Protein 2QGG (pdb70)

Nearest PDB structures (foldseek):
  2qgg-assembly1_A  TM=1.004E+00  e=4.111E-33  Acinetobacter calcoaceticus
  2f1l-assembly1_A-2  TM=5.040E-01  e=6.190E-14  Pseudomonas aeruginosa
  3h9n-assembly1_A  TM=4.753E-01  e=4.979E-15  Haemophilus influenzae
  3a1p-assembly2_C  TM=4.699E-01  e=1.190E-10  Thermus thermophilus HB8
  7v9a-assembly1_D  TM=5.237E-01  e=2.954E-01  Homo sapiens

Structure (mmCIF, N/CA/C/O backbone):
data_2QGG
#
_entry.id   2QGG
#
_cell.length_a   44.899
_cell.length_b   37.588
_cell.length_c   69.200
_cell.angle_alpha   90.00
_cell.angle_beta   97.23
_cell.angle_gamma   90.00
#
_symmetry.space_group_name_H-M   'P 1 2 1'
#
loop_
_entity.id
_entity.type
_entity.pdbx_description
1 polymer '16S rRNA-processing protein rimM'
2 non-polymer 'POTASSIUM ION'
3 non-polymer 'UNKNOWN LIGAND'
4 water water
#
loop_
_atom_site.group_PDB
_atom_site.id
_atom_site.type_symbol
_atom_site.label_atom_id
_atom_site.label_alt_id
_atom_site.label_comp_id
_atom_site.label_asym_id
_atom_site.label_entity_id
_atom_site.label_seq_id
_atom_site.pdbx_PDB_ins_code
_atom_site.Cartn_x
_atom_site.Cartn_y
_atom_site.Cartn_z
_atom_site.occupancy
_atom_site.B_iso_or_equiv
_atom_site.auth_seq_id
_atom_site.auth_comp_id
_atom_site.auth_asym_id
_atom_site.auth_atom_id
_atom_site.pdbx_PDB_model_num
ATOM 1 N N . ASN A 1 6 ? 18.040 -4.217 -0.545 1.00 66.02 6 ASN A N 1
ATOM 2 C CA . ASN A 1 6 ? 17.938 -2.741 -0.751 1.00 64.09 6 ASN A CA 1
ATOM 3 C C . ASN A 1 6 ? 16.567 -2.289 -1.257 1.00 61.41 6 ASN A C 1
ATOM 4 O O . ASN A 1 6 ? 15.593 -3.046 -1.223 1.00 61.51 6 ASN A O 1
ATOM 9 N N . VAL A 1 7 ? 16.511 -1.044 -1.721 1.00 57.36 7 VAL A N 1
ATOM 10 C CA . VAL A 1 7 ? 15.288 -0.422 -2.222 1.00 52.62 7 VAL A CA 1
ATOM 11 C C . VAL A 1 7 ? 14.569 -1.259 -3.273 1.00 48.30 7 VAL A C 1
ATOM 12 O O . VAL A 1 7 ? 15.090 -1.473 -4.367 1.00 48.02 7 VAL A O 1
ATOM 16 N N . PRO A 1 8 ? 13.351 -1.731 -2.960 1.00 43.98 8 PRO A N 1
ATOM 17 C CA . PRO A 1 8 ? 12.604 -2.541 -3.922 1.00 41.76 8 PRO A CA 1
ATOM 18 C C . PRO A 1 8 ? 12.191 -1.748 -5.161 1.00 40.57 8 PRO A C 1
ATOM 19 O O . PRO A 1 8 ? 11.861 -0.563 -5.068 1.00 38.39 8 PRO A O 1
ATOM 23 N N . GLU A 1 9 ? 12.226 -2.409 -6.319 1.00 40.23 9 GLU A N 1
ATOM 24 C CA . GLU A 1 9 ? 11.856 -1.783 -7.587 1.00 39.77 9 GLU A CA 1
ATOM 25 C C . GLU A 1 9 ? 10.399 -1.334 -7.543 1.00 37.96 9 GLU A C 1
ATOM 26 O O . GLU A 1 9 ? 10.077 -0.192 -7.876 1.00 37.98 9 GLU A O 1
ATOM 32 N N . ASP A 1 10 ? 9.519 -2.250 -7.152 1.00 35.23 10 ASP A N 1
ATOM 33 C CA . ASP A 1 10 ? 8.093 -1.964 -7.045 1.00 32.83 10 ASP A CA 1
ATOM 34 C C . ASP A 1 10 ? 7.809 -1.702 -5.574 1.00 30.46 10 ASP A C 1
ATOM 35 O O . ASP A 1 10 ? 8.078 -2.546 -4.723 1.00 27.47 10 ASP A O 1
ATOM 40 N N . ARG A 1 11 ? 7.261 -0.530 -5.278 1.00 28.95 11 ARG A N 1
ATOM 41 C CA . ARG A 1 11 ? 6.974 -0.175 -3.899 1.00 26.30 11 ARG A CA 1
ATOM 42 C C . ARG A 1 11 ? 5.754 0.725 -3.760 1.00 25.94 11 ARG A C 1
ATOM 43 O O . ARG A 1 11 ? 5.290 1.316 -4.735 1.00 26.09 11 ARG A O 1
ATOM 51 N N . ILE A 1 12 ? 5.248 0.825 -2.533 1.00 23.60 12 ILE A N 1
ATOM 52 C CA . ILE A 1 12 ? 4.086 1.643 -2.226 1.00 21.60 12 ILE A CA 1
ATOM 53 C C . ILE A 1 12 ? 4.441 2.639 -1.130 1.00 21.92 12 ILE A C 1
ATOM 54 O O . ILE A 1 12 ? 5.116 2.287 -0.167 1.00 22.60 12 ILE A O 1
ATOM 59 N N . GLN A 1 13 ? 3.999 3.885 -1.260 1.00 20.39 13 GLN A N 1
ATOM 60 C CA . GLN A 1 13 ? 4.308 4.854 -0.225 1.00 18.13 13 GLN A CA 1
ATOM 61 C C . GLN A 1 13 ? 3.241 4.737 0.859 1.00 18.20 13 GLN A C 1
ATOM 62 O O . GLN A 1 13 ? 2.065 4.978 0.591 1.00 16.98 13 GLN A O 1
ATOM 68 N N . ILE A 1 14 ? 3.645 4.359 2.075 1.00 14.68 14 ILE A N 1
ATOM 69 C CA . ILE A 1 14 ? 2.687 4.205 3.161 1.00 14.15 14 ILE A CA 1
ATOM 70 C C . ILE A 1 14 ? 2.689 5.348 4.161 1.00 15.04 14 ILE A C 1
ATOM 71 O O . ILE A 1 14 ? 1.958 5.297 5.140 1.00 16.04 14 ILE A O 1
ATOM 76 N N . GLY A 1 15 ? 3.503 6.372 3.924 1.00 15.50 15 GLY A N 1
ATOM 77 C CA . GLY A 1 15 ? 3.541 7.497 4.843 1.00 15.20 15 GLY A CA 1
ATOM 78 C C . GLY A 1 15 ? 4.658 8.492 4.595 1.00 14.56 15 GLY A C 1
ATOM 79 O O . GLY A 1 15 ? 5.329 8.448 3.566 1.00 12.67 15 GLY A O 1
ATOM 80 N N . GLN A 1 16 ? 4.857 9.394 5.550 1.00 15.44 16 GLN A N 1
ATOM 81 C CA . GLN A 1 16 ? 5.897 10.417 5.439 1.00 15.96 16 GLN A CA 1
ATOM 82 C C . GLN A 1 16 ? 6.299 10.914 6.814 1.00 16.86 16 GLN A C 1
ATOM 83 O O . GLN A 1 16 ? 5.449 11.247 7.642 1.00 16.13 16 GLN A O 1
ATOM 89 N N . LEU A 1 17 ? 7.599 10.967 7.062 1.00 17.51 17 LEU A N 1
ATOM 90 C CA . LEU A 1 17 ? 8.083 11.455 8.342 1.00 18.29 17 LEU A CA 1
ATOM 91 C C . LEU A 1 17 ? 7.934 12.963 8.317 1.00 19.48 17 LEU A C 1
ATOM 92 O O . LEU A 1 17 ? 8.401 13.606 7.389 1.00 22.72 17 LEU A O 1
ATOM 97 N N . ARG A 1 18 ? 7.283 13.530 9.323 1.00 21.05 18 ARG A N 1
ATOM 98 C CA . ARG A 1 18 ? 7.103 14.979 9.365 1.00 22.66 18 ARG A CA 1
ATOM 99 C C . ARG A 1 18 ? 8.120 15.657 10.291 1.00 22.43 18 ARG A C 1
ATOM 100 O O . ARG A 1 18 ? 9.285 15.268 10.318 1.00 22.87 18 ARG A O 1
ATOM 108 N N . SER A 1 19 ? 7.677 16.661 11.049 1.00 21.94 19 SER A N 1
ATOM 109 C CA . SER A 1 19 ? 8.548 17.403 11.966 1.00 21.33 19 SER A CA 1
ATOM 110 C C . SER A 1 19 ? 9.177 16.582 13.091 1.00 20.60 19 SER A C 1
ATOM 111 O O . SER A 1 19 ? 8.643 15.560 13.520 1.00 20.04 19 SER A O 1
ATOM 114 N N . ALA A 1 20 ? 10.319 17.052 13.574 1.00 19.32 20 ALA A N 1
ATOM 115 C CA . ALA A 1 20 ? 11.011 16.392 14.668 1.00 18.73 20 ALA A CA 1
ATOM 116 C C . ALA A 1 20 ? 10.162 16.564 15.927 1.00 16.31 20 ALA A C 1
ATOM 117 O O . ALA A 1 20 ? 9.549 17.612 16.127 1.00 14.22 20 ALA A O 1
ATOM 119 N N . TYR A 1 21 ? 10.124 15.537 16.769 1.00 16.50 21 TYR A N 1
ATOM 120 C CA . TYR A 1 21 ? 9.336 15.585 17.996 1.00 16.71 21 TYR A CA 1
ATOM 121 C C . TYR A 1 21 ? 10.183 15.332 19.224 1.00 18.48 21 TYR A C 1
ATOM 122 O O . TYR A 1 21 ? 10.709 14.233 19.407 1.00 19.46 21 TYR A O 1
ATOM 131 N N . GLY A 1 22 ? 10.302 16.341 20.076 1.00 19.52 22 GLY A N 1
ATOM 132 C CA . GLY A 1 22 ? 11.087 16.176 21.283 1.00 20.96 22 GLY A CA 1
ATOM 133 C C . GLY A 1 22 ? 12.584 16.253 21.036 1.00 22.58 22 GLY A C 1
ATOM 134 O O . GLY A 1 22 ? 13.025 16.699 19.975 1.00 22.64 22 GLY A O 1
ATOM 135 N N . LEU A 1 23 ? 13.362 15.796 22.014 1.00 22.18 23 LEU A N 1
ATOM 136 C CA . LEU A 1 23 ? 14.809 15.843 21.931 1.00 24.09 23 LEU A CA 1
ATOM 137 C C . LEU A 1 23 ? 15.436 14.450 21.885 1.00 25.68 23 LEU A C 1
ATOM 138 O O . LEU A 1 23 ? 16.667 14.320 21.817 1.00 27.35 23 LEU A O 1
ATOM 143 N N . ASN A 1 24 ? 14.596 13.414 21.909 1.00 24.61 24 ASN A N 1
ATOM 144 C CA . ASN A 1 24 ? 15.095 12.039 21.883 1.00 23.37 24 ASN A CA 1
ATOM 145 C C . ASN A 1 24 ? 15.024 11.354 20.519 1.00 22.40 24 ASN A C 1
ATOM 146 O O . ASN A 1 24 ? 14.975 10.124 20.437 1.00 22.01 24 ASN A O 1
ATOM 151 N N . GLY A 1 25 ? 15.014 12.141 19.448 1.00 19.55 25 GLY A N 1
ATOM 152 C CA . GLY A 1 25 ? 14.983 11.554 18.123 1.00 16.80 25 GLY A CA 1
ATOM 153 C C . GLY A 1 25 ? 13.648 11.130 17.549 1.00 15.73 25 GLY A C 1
ATOM 154 O O . GLY A 1 25 ? 13.605 10.607 16.438 1.00 18.77 25 GLY A O 1
ATOM 155 N N . TRP A 1 26 ? 12.559 11.331 18.278 1.00 14.38 26 TRP A N 1
ATOM 156 C CA . TRP A 1 26 ? 11.240 10.966 17.765 1.00 14.89 26 TRP A CA 1
ATOM 157 C C . TRP A 1 26 ? 10.870 11.890 16.605 1.00 16.33 26 TRP A C 1
ATOM 158 O O . TRP A 1 26 ? 11.502 12.928 16.411 1.00 18.16 26 TRP A O 1
ATOM 169 N N . LEU A 1 27 ? 9.842 11.516 15.843 1.00 15.76 27 LEU A N 1
ATOM 170 C CA . LEU A 1 27 ? 9.370 12.321 14.709 1.00 14.21 27 LEU A CA 1
ATOM 171 C C . LEU A 1 27 ? 7.861 12.181 14.524 1.00 14.78 27 LEU A C 1
ATOM 172 O O . LEU A 1 27 ? 7.285 11.132 14.804 1.00 15.62 27 LEU A O 1
ATOM 177 N N . TRP A 1 28 ? 7.214 13.247 14.073 1.00 14.55 28 TRP A N 1
ATOM 178 C CA . TRP A 1 28 ? 5.796 13.164 13.784 1.00 14.25 28 TRP A CA 1
ATOM 179 C C . TRP A 1 28 ? 5.778 12.361 12.484 1.00 14.73 28 TRP A C 1
ATOM 180 O O . TRP A 1 28 ? 6.736 12.411 11.716 1.00 13.89 28 TRP A O 1
ATOM 191 N N . VAL A 1 29 ? 4.707 11.626 12.224 1.00 14.66 29 VAL A N 1
ATOM 192 C CA . VAL A 1 29 ? 4.644 10.840 11.004 1.00 14.72 29 VAL A CA 1
ATOM 193 C C . VAL A 1 29 ? 3.233 10.825 10.429 1.00 19.69 29 VAL A C 1
ATOM 194 O O . VAL A 1 29 ? 2.255 10.712 11.175 1.00 18.77 29 VAL A O 1
ATOM 198 N N . TYR A 1 30 ? 3.132 10.955 9.105 1.00 22.87 30 TYR A N 1
ATOM 199 C CA . TYR A 1 30 ? 1.838 10.927 8.428 1.00 25.91 30 TYR A CA 1
ATOM 200 C C . TYR A 1 30 ? 1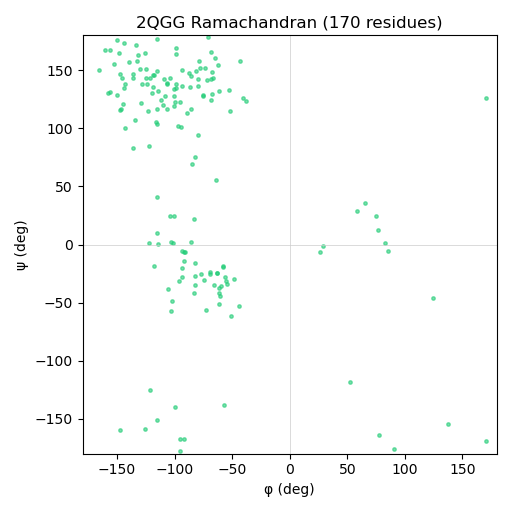.611 9.545 7.819 1.00 25.21 30 TYR A C 1
ATOM 201 O O . TYR A 1 30 ? 2.454 9.039 7.084 1.00 26.24 30 TYR A O 1
ATOM 210 N N . SER A 1 31 ? 0.469 8.938 8.128 1.00 23.79 31 SER A N 1
ATOM 211 C CA . SER A 1 31 ? 0.160 7.604 7.630 1.00 20.51 31 SER A CA 1
ATOM 212 C C . SER A 1 31 ? -0.853 7.575 6.494 1.00 20.71 31 SER A C 1
ATOM 213 O O . SER A 1 31 ? -1.805 8.354 6.474 1.00 21.56 31 SER A O 1
ATOM 2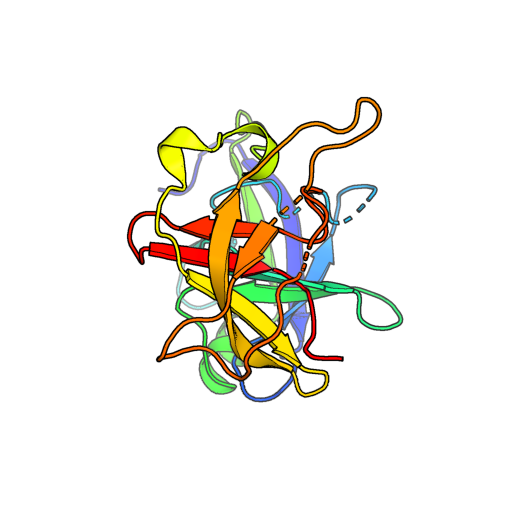16 N N . ASN A 1 32 ? -0.640 6.658 5.553 1.00 17.92 32 ASN A N 1
ATOM 217 C CA . ASN A 1 32 ? -1.539 6.493 4.426 1.00 16.77 32 ASN A CA 1
ATOM 218 C C . ASN A 1 32 ? -2.457 5.295 4.656 1.00 16.36 32 ASN A C 1
ATOM 219 O O . ASN A 1 32 ? -3.268 4.959 3.797 1.00 16.15 32 ASN A O 1
ATOM 224 N N . THR A 1 33 ? -2.313 4.651 5.812 1.00 14.41 33 THR A N 1
ATOM 225 C CA . THR A 1 33 ? -3.139 3.503 6.155 1.00 15.52 33 THR A CA 1
ATOM 226 C C . THR A 1 33 ? -4.297 3.916 7.067 1.00 17.72 33 THR A C 1
ATOM 227 O O . THR A 1 33 ? -4.291 5.001 7.662 1.00 19.62 33 THR A O 1
ATOM 231 N N . GLU A 1 34 ? -5.291 3.045 7.168 1.00 17.94 34 GLU A N 1
ATOM 232 C CA . GLU A 1 34 ? -6.457 3.297 7.994 1.00 19.88 34 GLU A CA 1
ATOM 233 C C . GLU A 1 34 ? -6.957 1.973 8.562 1.00 21.63 34 GLU A C 1
ATOM 234 O O . GLU A 1 34 ? -7.348 1.066 7.810 1.00 23.39 34 GLU A O 1
ATOM 240 N N . PRO A 1 35 ? -6.909 1.821 9.895 1.00 21.82 35 PRO A N 1
ATOM 241 C CA . PRO A 1 35 ? -6.427 2.784 10.897 1.00 23.58 35 PRO A CA 1
ATOM 242 C C . PRO A 1 35 ? -4.979 3.207 10.618 1.00 25.71 35 PRO A C 1
ATOM 243 O O . PRO A 1 35 ? -4.173 2.414 10.120 1.00 27.25 35 PRO A O 1
ATOM 255 N N . SER A 1 37 ? -2.320 3.710 12.492 1.00 23.79 37 SER A N 1
ATOM 256 C CA . SER A 1 37 ? -1.242 2.953 13.114 1.00 20.92 37 SER A CA 1
ATOM 257 C C . SER A 1 37 ? -0.890 1.638 12.408 1.00 20.52 37 SER A C 1
ATOM 258 O O . SER A 1 37 ? 0.087 0.978 12.770 1.00 20.26 37 SER A O 1
ATOM 261 N N . ASN A 1 38 ? -1.661 1.252 11.398 1.00 18.87 38 ASN A N 1
ATOM 262 C CA . ASN A 1 38 ? -1.336 0.021 10.686 1.00 19.68 38 ASN A CA 1
ATOM 263 C C . ASN A 1 38 ? 0.014 0.166 9.983 1.00 18.82 38 ASN A C 1
ATOM 264 O O . ASN A 1 38 ? 0.640 -0.823 9.615 1.00 18.90 38 ASN A O 1
ATOM 277 N N . PHE A 1 40 ? 2.664 0.908 11.271 1.00 19.47 40 PHE A N 1
ATOM 278 C CA . PHE A 1 40 ? 3.679 0.372 12.177 1.00 21.37 40 PHE A CA 1
ATOM 279 C C . PHE A 1 40 ? 3.821 -1.150 12.176 1.00 22.77 40 PHE A C 1
ATOM 280 O O . PHE A 1 40 ? 4.668 -1.683 12.876 1.00 23.01 40 PHE A O 1
ATOM 288 N N . ASP A 1 41 ? 3.002 -1.839 11.387 1.00 25.38 41 ASP A N 1
ATOM 289 C CA . ASP A 1 41 ? 3.070 -3.292 11.311 1.00 26.73 41 ASP A CA 1
ATOM 290 C C . ASP A 1 41 ? 4.014 -3.759 10.223 1.00 28.20 41 ASP A C 1
ATOM 291 O O . ASP A 1 41 ? 4.271 -4.953 10.095 1.00 30.57 41 ASP A O 1
ATOM 296 N N . TYR A 1 42 ? 4.518 -2.819 9.434 1.00 27.98 42 TYR A N 1
ATOM 297 C CA . TYR A 1 42 ? 5.434 -3.155 8.358 1.00 28.89 42 TYR A CA 1
ATOM 298 C C . TYR A 1 42 ? 6.852 -3.031 8.877 1.00 29.65 42 TYR A C 1
ATOM 299 O O . TYR A 1 42 ? 7.181 -2.082 9.576 1.00 31.33 42 TYR A O 1
ATOM 308 N N . LEU A 1 43 ? 7.682 -4.006 8.533 1.00 30.17 43 LEU A N 1
ATOM 309 C CA . LEU A 1 43 ? 9.076 -4.052 8.962 1.00 30.49 43 LEU A CA 1
ATOM 310 C C . LEU A 1 43 ? 9.886 -4.661 7.830 1.00 29.27 43 LEU A C 1
ATOM 311 O O . LEU A 1 43 ? 9.649 -5.808 7.441 1.00 31.78 43 LEU A O 1
ATOM 316 N N . PRO A 1 44 ? 10.877 -3.930 7.307 1.00 27.29 44 PRO A N 1
ATOM 317 C CA . PRO A 1 44 ? 11.337 -2.580 7.653 1.00 27.05 44 PRO A CA 1
ATOM 318 C C . PRO A 1 44 ? 10.669 -1.478 6.844 1.00 26.59 44 PRO A C 1
ATOM 319 O O . PRO A 1 44 ? 9.681 -1.704 6.152 1.00 28.69 44 PRO A O 1
ATOM 323 N N . TRP A 1 45 ? 11.234 -0.281 6.932 1.00 25.80 45 TRP A N 1
ATOM 324 C CA . TRP A 1 45 ? 10.742 0.879 6.194 1.00 24.88 45 TRP A CA 1
ATOM 325 C C . TRP A 1 45 ? 11.867 1.336 5.287 1.00 27.30 45 TRP A C 1
ATOM 326 O O . TRP A 1 45 ? 13.038 1.236 5.655 1.00 29.31 45 TRP A O 1
ATOM 337 N N . TYR A 1 46 ? 11.516 1.841 4.112 1.00 26.83 46 TYR A N 1
ATOM 338 C CA . TYR A 1 46 ? 12.502 2.347 3.178 1.00 27.00 46 TYR A CA 1
ATOM 339 C C . TYR A 1 46 ? 12.203 3.834 3.060 1.00 28.43 46 TYR A C 1
ATOM 340 O O . TYR A 1 46 ? 11.220 4.231 2.443 1.00 30.91 46 TYR A O 1
ATOM 349 N N . ILE A 1 47 ? 13.030 4.666 3.671 1.00 29.74 47 ILE A N 1
ATOM 350 C CA . ILE A 1 47 ? 12.792 6.098 3.607 1.00 32.87 47 ILE A CA 1
ATOM 351 C C . ILE A 1 47 ? 13.804 6.762 2.687 1.00 35.46 47 ILE A C 1
ATOM 352 O O . ILE A 1 47 ? 14.981 6.404 2.686 1.00 37.02 47 ILE A O 1
ATOM 357 N N . GLU A 1 48 ? 13.341 7.715 1.889 1.00 37.84 48 GLU A N 1
ATOM 358 C CA . GLU A 1 48 ? 14.226 8.423 0.970 1.00 41.84 48 GLU A CA 1
ATOM 359 C C . GLU A 1 48 ? 14.654 9.741 1.612 1.00 42.38 48 GLU A C 1
ATOM 360 O O . GLU A 1 48 ? 13.896 10.714 1.627 1.00 40.91 48 GLU A O 1
ATOM 366 N N . THR A 1 49 ? 15.874 9.766 2.136 1.00 44.69 49 THR A N 1
ATOM 367 C CA . THR A 1 49 ? 16.399 10.947 2.812 1.00 46.77 49 THR A CA 1
ATOM 368 C C . THR A 1 49 ? 17.292 11.789 1.922 1.00 48.53 49 THR A C 1
ATOM 369 O O . THR A 1 49 ? 17.689 11.365 0.837 1.00 48.82 49 THR A O 1
ATOM 373 N N . LYS A 1 50 ? 17.615 12.983 2.409 1.00 50.34 50 LYS A N 1
ATOM 374 C CA . LYS A 1 50 ? 18.466 13.918 1.687 1.00 51.61 50 LYS A CA 1
ATOM 375 C C . LYS A 1 50 ? 19.829 13.312 1.368 1.00 50.86 50 LYS A C 1
ATOM 376 O O . LYS A 1 50 ? 20.545 13.799 0.495 1.00 51.26 50 LYS A O 1
ATOM 382 N N . ALA A 1 51 ? 20.188 12.252 2.079 1.00 49.40 51 ALA A N 1
ATOM 383 C CA . ALA A 1 51 ? 21.470 11.606 1.856 1.00 49.16 51 ALA A CA 1
ATOM 384 C C . ALA A 1 51 ? 21.288 10.193 1.330 1.00 48.61 51 ALA A C 1
ATOM 385 O O . ALA A 1 51 ? 21.992 9.274 1.748 1.00 48.03 51 ALA A O 1
ATOM 387 N N . GLY A 1 52 ? 20.336 10.026 0.417 1.00 48.32 52 GLY A N 1
ATOM 388 C CA . GLY A 1 52 ? 20.085 8.719 -0.161 1.00 47.42 52 GLY A CA 1
ATOM 389 C C . GLY A 1 52 ? 19.052 7.892 0.579 1.00 46.78 52 GLY A C 1
ATOM 390 O O . GLY A 1 52 ? 18.430 8.350 1.542 1.00 46.92 52 GLY A O 1
ATOM 391 N N . TRP A 1 53 ? 18.863 6.662 0.122 1.00 44.94 53 TRP A N 1
ATOM 392 C CA . TRP A 1 53 ? 17.904 5.772 0.742 1.00 43.93 53 TRP A CA 1
ATOM 393 C C . TRP A 1 53 ? 18.470 5.181 2.023 1.00 43.69 53 TRP A C 1
ATOM 394 O O . TRP A 1 53 ? 19.679 5.036 2.160 1.00 45.17 53 TRP A O 1
ATOM 405 N N . GLN A 1 54 ? 17.587 4.851 2.961 1.00 42.83 54 GLN A N 1
ATOM 406 C CA . GLN A 1 54 ? 17.980 4.248 4.230 1.00 41.70 54 GLN A CA 1
ATOM 407 C C . GLN A 1 54 ? 16.896 3.269 4.642 1.00 39.51 54 GLN A C 1
ATOM 408 O O . GLN A 1 54 ? 15.714 3.521 4.423 1.00 39.15 54 GLN A O 1
ATOM 414 N N . THR A 1 55 ? 17.294 2.152 5.232 1.00 37.10 55 THR A N 1
ATOM 415 C CA . THR A 1 55 ? 16.324 1.178 5.690 1.00 35.43 55 THR A CA 1
ATOM 416 C C . THR A 1 55 ? 16.202 1.409 7.188 1.00 35.29 55 THR A C 1
ATOM 417 O O . THR A 1 55 ? 17.213 1.559 7.879 1.00 36.36 55 THR A O 1
ATOM 421 N N . VAL A 1 56 ? 14.969 1.459 7.687 1.00 33.04 56 VAL A N 1
ATOM 422 C CA . VAL A 1 56 ? 14.745 1.729 9.100 1.00 30.67 56 VAL A CA 1
ATOM 423 C C . VAL A 1 56 ? 13.696 0.852 9.766 1.00 30.11 56 VAL A C 1
ATOM 424 O O . VAL A 1 56 ? 12.682 0.507 9.173 1.00 29.29 56 VAL A O 1
ATOM 428 N N . ASP A 1 57 ? 13.953 0.510 11.021 1.00 30.03 57 ASP A N 1
ATOM 429 C CA . ASP A 1 57 ? 13.043 -0.313 11.813 1.00 29.46 57 ASP A CA 1
ATOM 430 C C . ASP A 1 57 ? 12.362 0.577 12.841 1.00 27.63 57 ASP A C 1
ATOM 431 O O . ASP A 1 57 ? 13.005 1.428 13.455 1.00 29.06 57 ASP A O 1
ATOM 436 N N . VAL A 1 58 ? 11.064 0.382 13.029 1.00 23.99 58 VAL A N 1
ATOM 437 C CA . VAL A 1 58 ? 10.334 1.138 14.034 1.00 20.19 58 VAL A CA 1
ATOM 438 C C . VAL A 1 58 ? 10.610 0.481 15.391 1.00 18.68 58 VAL A C 1
ATOM 439 O O . VAL A 1 58 ? 10.606 -0.747 15.499 1.00 17.86 58 VAL A O 1
ATOM 443 N N . LYS A 1 59 ? 10.867 1.280 16.421 1.00 17.48 59 LYS A N 1
ATOM 444 C CA . LYS A 1 59 ? 11.090 0.715 17.747 1.00 16.84 59 LYS A CA 1
ATOM 445 C C . LYS A 1 59 ? 9.812 0.911 18.561 1.00 17.07 59 LYS A C 1
ATOM 446 O O . LYS A 1 59 ? 9.312 -0.014 19.193 1.00 15.07 59 LYS A O 1
ATOM 452 N N . ARG A 1 60 ? 9.277 2.124 18.543 1.00 17.68 60 ARG A N 1
ATOM 453 C CA . ARG A 1 60 ? 8.048 2.393 19.255 1.00 18.85 60 ARG A CA 1
ATOM 454 C C . ARG A 1 60 ? 7.333 3.594 18.659 1.00 19.89 60 ARG A C 1
ATOM 455 O O . ARG A 1 60 ? 7.897 4.323 17.839 1.00 20.89 60 ARG A O 1
ATOM 463 N N . TRP A 1 61 ? 6.076 3.775 19.050 1.00 19.41 61 TRP A N 1
ATOM 464 C CA . TRP A 1 61 ? 5.258 4.859 18.538 1.00 17.49 61 TRP A CA 1
ATOM 465 C C . TRP A 1 61 ? 4.094 5.121 19.465 1.00 17.74 61 TRP A C 1
ATOM 466 O O . TRP A 1 61 ? 3.800 4.331 20.357 1.00 16.24 61 TRP A O 1
ATOM 477 N N . LYS A 1 62 ? 3.424 6.242 19.257 1.00 17.73 62 LYS A N 1
ATOM 478 C CA . LYS A 1 62 ? 2.273 6.553 20.072 1.00 18.91 62 LYS A CA 1
ATOM 479 C C . LYS A 1 62 ? 1.487 7.668 19.444 1.00 19.37 62 LYS A C 1
ATOM 480 O O . LYS A 1 62 ? 2.022 8.482 18.702 1.00 19.46 62 LYS A O 1
ATOM 486 N N . PRO A 1 63 ? 0.176 7.677 19.677 1.00 20.70 63 PRO A N 1
ATOM 487 C CA . PRO A 1 63 ? -0.622 8.748 19.097 1.00 21.15 63 PRO A CA 1
ATOM 488 C C . PRO A 1 63 ? -0.419 9.960 19.993 1.00 22.82 63 PRO A C 1
ATOM 489 O O . PRO A 1 63 ? -0.293 9.826 21.213 1.00 23.41 63 PRO A O 1
ATOM 493 N N . HIS A 1 64 ? -0.338 11.142 19.400 1.00 25.67 64 HIS A N 1
ATOM 494 C CA . HIS A 1 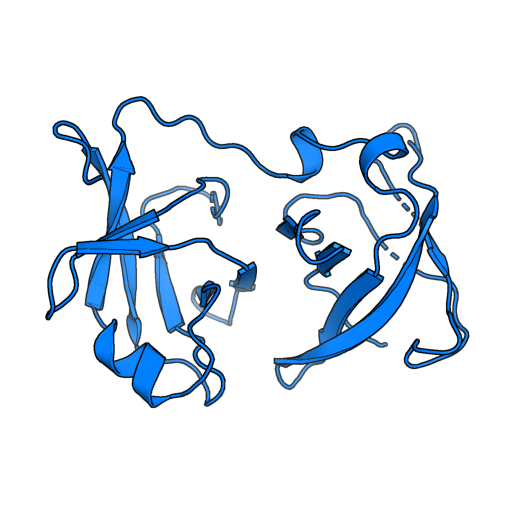64 ? -0.158 12.342 20.195 1.00 28.07 64 HIS A CA 1
ATOM 495 C C . HIS A 1 64 ? -1.113 13.386 19.682 1.00 29.99 64 HIS A C 1
ATOM 496 O O . HIS A 1 64 ? -0.919 13.933 18.602 1.00 30.89 64 HIS A O 1
ATOM 503 N N . GLY A 1 65 ? -2.153 13.635 20.473 1.00 32.33 65 GLY A N 1
ATOM 504 C CA . GLY A 1 65 ? -3.166 14.597 20.110 1.00 33.12 65 GLY A CA 1
ATOM 505 C C . GLY A 1 65 ? -3.680 14.276 18.731 1.00 34.98 65 GLY A C 1
ATOM 506 O O . GLY A 1 65 ? -4.227 13.203 18.479 1.00 35.31 65 GLY A O 1
ATOM 507 N N . LYS A 1 66 ? -3.473 15.227 17.833 1.00 36.37 66 LYS A N 1
ATOM 508 C CA . LYS A 1 66 ? -3.889 15.117 16.448 1.00 37.00 66 LYS A CA 1
ATOM 509 C C . LYS A 1 66 ? -3.457 13.829 15.734 1.00 35.75 66 LYS A C 1
ATOM 510 O O . LYS A 1 66 ? -4.301 13.039 15.295 1.00 35.75 66 LYS A O 1
ATOM 516 N N . GLY A 1 67 ? -2.147 13.610 15.630 1.00 33.56 67 GLY A N 1
ATOM 517 C CA . GLY A 1 67 ? -1.663 12.444 14.911 1.00 28.43 67 GLY A CA 1
ATOM 518 C C . GLY A 1 67 ? -0.792 11.405 15.581 1.00 26.09 67 GLY A C 1
ATOM 519 O O . GLY A 1 67 ? -1.151 10.839 16.603 1.00 26.34 67 GLY A O 1
ATOM 520 N N . LEU A 1 68 ? 0.366 11.147 14.986 1.00 23.94 68 LEU A N 1
ATOM 521 C CA . LEU A 1 68 ? 1.272 10.128 15.497 1.00 21.76 68 LEU A CA 1
ATOM 522 C C . LEU A 1 68 ? 2.732 10.540 15.535 1.00 20.58 68 LEU A C 1
ATOM 523 O O . LEU A 1 68 ? 3.194 11.305 14.681 1.00 20.20 68 LEU A O 1
ATOM 528 N N . VAL A 1 69 ? 3.453 10.026 16.530 1.00 16.95 69 VAL A N 1
ATOM 529 C CA . VAL A 1 69 ? 4.884 10.285 16.645 1.00 14.91 69 VAL A CA 1
ATOM 530 C C . VAL A 1 69 ? 5.544 8.923 16.705 1.00 15.19 69 VAL A C 1
ATOM 531 O O . VAL A 1 69 ? 5.002 7.979 17.295 1.00 16.04 69 VAL A O 1
ATOM 535 N N . VAL A 1 70 ? 6.715 8.814 16.090 1.00 13.96 70 VAL A N 1
ATOM 536 C CA . VAL A 1 70 ? 7.394 7.530 16.018 1.00 12.24 70 VAL A CA 1
ATOM 537 C C . VAL A 1 70 ? 8.853 7.530 16.444 1.00 14.18 70 VAL A C 1
ATOM 538 O O . VAL A 1 70 ? 9.555 8.538 16.307 1.00 16.11 70 VAL A O 1
ATOM 542 N N . SER A 1 71 ? 9.306 6.387 16.956 1.00 15.19 71 SER A N 1
ATOM 543 C CA . SER A 1 71 ? 10.698 6.231 17.378 1.00 17.77 71 SER A CA 1
ATOM 544 C C . SER A 1 71 ? 11.401 5.189 16.502 1.00 18.73 71 SER A C 1
ATOM 545 O O . SER A 1 71 ? 11.038 4.012 16.487 1.00 19.96 71 SER A O 1
ATOM 548 N N . LEU A 1 72 ? 12.409 5.626 15.764 1.00 20.47 72 LEU A N 1
ATOM 549 C CA . LEU A 1 72 ? 13.127 4.725 14.877 1.00 20.77 72 LEU A CA 1
ATOM 550 C C . LEU A 1 72 ? 14.423 4.226 15.495 1.00 22.76 72 LEU A C 1
ATOM 551 O O . LEU A 1 72 ? 15.195 4.992 16.075 1.00 19.96 72 LEU A O 1
ATOM 556 N N . LYS A 1 73 ? 14.649 2.925 15.373 1.00 24.75 73 LYS A N 1
ATOM 557 C CA . LYS A 1 73 ? 15.853 2.319 15.907 1.00 27.56 73 LYS A CA 1
ATOM 558 C C . LYS A 1 73 ? 17.048 3.097 15.356 1.00 28.23 73 LYS A C 1
ATOM 559 O O . LYS A 1 73 ? 17.096 3.390 14.162 1.00 27.58 73 LYS A O 1
ATOM 565 N N . GLY A 1 74 ? 17.988 3.460 16.227 1.00 28.52 74 GLY A N 1
ATOM 566 C CA . GLY A 1 74 ? 19.166 4.192 15.778 1.00 30.26 74 GLY A CA 1
ATOM 567 C C . GLY A 1 74 ? 19.048 5.708 15.662 1.00 30.09 74 GLY A C 1
ATOM 568 O O . GLY A 1 74 ? 20.028 6.387 15.359 1.00 31.18 74 GLY A O 1
ATOM 569 N N . VAL A 1 75 ? 17.851 6.241 15.875 1.00 30.16 75 VAL A N 1
ATOM 570 C CA . VAL A 1 75 ? 17.640 7.685 15.815 1.00 30.60 75 VAL A CA 1
ATOM 571 C C . VAL A 1 75 ? 17.256 8.071 17.233 1.00 31.62 75 VAL A C 1
ATOM 572 O O . VAL A 1 75 ? 16.122 7.849 17.665 1.00 31.73 75 VAL A O 1
ATOM 576 N N . SER A 1 76 ? 18.204 8.659 17.953 1.00 33.33 76 SER A N 1
ATOM 577 C CA . SER A 1 76 ? 17.981 8.999 19.350 1.00 34.96 76 SER A CA 1
ATOM 578 C C . SER A 1 76 ? 18.135 10.452 19.765 1.00 35.57 76 SER A C 1
ATOM 579 O O . SER A 1 76 ? 17.985 10.769 20.943 1.00 35.48 76 SER A O 1
ATOM 582 N N . ASP A 1 77 ? 18.440 11.339 18.828 1.00 36.15 77 ASP A N 1
ATOM 583 C CA . ASP A 1 77 ? 18.608 12.735 19.194 1.00 37.84 77 ASP A CA 1
ATOM 584 C C . ASP A 1 77 ? 17.886 13.680 18.249 1.00 37.58 77 ASP A C 1
ATOM 585 O O . ASP A 1 77 ? 17.358 13.263 17.221 1.00 36.96 77 ASP A O 1
ATOM 590 N N . ARG A 1 78 ? 17.857 14.958 18.609 1.00 37.07 78 ARG A N 1
ATOM 591 C CA . ARG A 1 78 ? 17.180 15.964 17.806 1.00 37.28 78 ARG A CA 1
ATOM 592 C C . ARG A 1 78 ? 17.771 16.094 16.408 1.00 38.70 78 ARG A C 1
ATOM 593 O O . ARG A 1 78 ? 17.037 16.217 15.426 1.00 40.39 78 ARG A O 1
ATOM 601 N N . THR A 1 79 ? 19.095 16.065 16.311 1.00 39.13 79 THR A N 1
ATOM 602 C CA . THR A 1 79 ? 19.756 16.204 15.015 1.00 38.94 79 THR A CA 1
ATOM 603 C C . THR A 1 79 ? 19.464 15.029 14.083 1.00 38.63 79 THR A C 1
ATOM 604 O O . THR A 1 79 ? 19.353 15.195 12.866 1.00 39.94 79 THR A O 1
ATOM 608 N N . GLY A 1 80 ? 19.345 13.842 14.664 1.00 38.16 80 GLY A N 1
ATOM 609 C CA . GLY A 1 80 ? 19.066 12.656 13.882 1.00 38.75 80 GLY A CA 1
ATOM 610 C C . GLY A 1 80 ? 17.657 12.677 13.327 1.00 40.01 80 GLY A C 1
ATOM 611 O O . GLY A 1 80 ? 17.376 12.047 12.312 1.00 39.97 80 GLY A O 1
ATOM 612 N N . ALA A 1 81 ? 16.763 13.400 13.991 1.00 39.99 81 ALA A N 1
ATOM 613 C CA . ALA A 1 81 ? 15.384 13.497 13.528 1.00 41.36 81 ALA A CA 1
ATOM 614 C C . ALA A 1 81 ? 15.239 14.576 12.451 1.00 42.16 81 ALA A C 1
ATOM 615 O O . ALA A 1 81 ? 14.545 14.383 11.454 1.00 42.59 81 ALA A O 1
ATOM 617 N N . GLU A 1 82 ? 15.906 15.708 12.648 1.00 42.77 82 GLU A N 1
ATOM 618 C CA . GLU A 1 82 ? 15.828 16.806 11.691 1.00 42.26 82 GLU A CA 1
ATOM 619 C C . GLU A 1 82 ? 16.387 16.452 10.316 1.00 40.87 82 GLU A C 1
ATOM 620 O O . GLU A 1 82 ? 16.010 17.056 9.314 1.00 39.76 82 GLU A O 1
ATOM 626 N N . SER A 1 83 ? 17.289 15.482 10.262 1.00 39.44 83 SER A N 1
ATOM 627 C CA . SER A 1 83 ? 17.871 15.093 8.981 1.00 38.76 83 SER A CA 1
ATOM 628 C C . SER A 1 83 ? 17.003 14.066 8.259 1.00 36.88 83 SER A C 1
ATOM 629 O O . SER A 1 83 ? 17.361 13.580 7.186 1.00 37.54 83 SER A O 1
ATOM 632 N N . LEU A 1 84 ? 15.864 13.730 8.850 1.00 33.72 84 LEU A N 1
ATOM 633 C CA . LEU A 1 84 ? 14.961 12.777 8.230 1.00 31.68 84 LEU A CA 1
ATOM 634 C C . LEU A 1 84 ? 13.651 13.474 7.936 1.00 31.36 84 LEU A C 1
ATOM 635 O O . LEU A 1 84 ? 12.854 13.009 7.125 1.00 32.57 84 LEU A O 1
ATOM 640 N N . VAL A 1 85 ? 13.439 14.604 8.598 1.00 29.75 85 VAL A N 1
ATOM 641 C CA . VAL A 1 85 ? 12.221 15.380 8.418 1.00 30.31 85 VAL A CA 1
ATOM 642 C C . VAL A 1 85 ? 11.745 15.475 6.976 1.00 31.22 85 VAL A C 1
ATOM 643 O O . VAL A 1 85 ? 12.495 15.883 6.096 1.00 32.31 85 VAL A O 1
ATOM 647 N N . ALA A 1 86 ? 10.489 15.102 6.758 1.00 30.91 86 ALA A N 1
ATOM 648 C CA . ALA A 1 86 ? 9.851 15.170 5.446 1.00 31.31 86 ALA A CA 1
ATOM 649 C C . ALA A 1 86 ? 10.226 14.097 4.436 1.00 31.71 86 ALA A C 1
ATOM 650 O O . ALA A 1 86 ? 9.904 14.220 3.257 1.00 33.05 86 ALA A O 1
ATOM 652 N N . SER A 1 87 ? 10.898 13.041 4.873 1.00 31.08 87 SER A N 1
ATOM 653 C CA . SER A 1 87 ? 11.260 11.995 3.932 1.00 30.14 87 SER A CA 1
ATOM 654 C C . SER A 1 87 ? 10.098 11.013 3.804 1.00 28.40 87 SER A C 1
ATOM 655 O O . SER A 1 87 ? 9.382 10.749 4.770 1.00 28.95 87 SER A O 1
ATOM 658 N N . ASN A 1 88 ? 9.909 10.481 2.602 1.00 28.54 88 ASN A N 1
ATOM 659 C CA . ASN A 1 88 ? 8.823 9.547 2.354 1.00 25.63 88 ASN A CA 1
ATOM 660 C C . ASN A 1 88 ? 9.153 8.124 2.793 1.00 22.83 88 ASN A C 1
ATOM 661 O O . ASN A 1 88 ? 10.305 7.701 2.767 1.00 22.11 88 ASN A O 1
ATOM 666 N N . ILE A 1 89 ? 8.116 7.403 3.200 1.00 20.01 89 ILE A N 1
ATOM 667 C CA . ILE A 1 89 ? 8.237 6.045 3.706 1.00 16.06 89 ILE A CA 1
ATOM 668 C C . ILE A 1 89 ? 7.610 5.040 2.755 1.00 15.94 89 ILE A C 1
ATOM 669 O O . ILE A 1 89 ? 6.435 5.152 2.415 1.00 13.20 89 ILE A O 1
ATOM 674 N N . TRP A 1 90 ? 8.388 4.048 2.338 1.00 17.06 90 TRP A N 1
ATOM 675 C CA . TRP A 1 90 ? 7.880 3.053 1.407 1.00 19.22 90 TRP A CA 1
ATOM 676 C C . TRP A 1 90 ? 8.053 1.648 1.913 1.00 21.76 90 TRP A C 1
ATOM 677 O O . TRP A 1 90 ? 8.821 1.396 2.841 1.00 23.67 90 TRP A O 1
ATOM 688 N N . ILE A 1 91 ? 7.335 0.736 1.269 1.00 22.59 91 ILE A N 1
ATOM 689 C CA . ILE A 1 91 ? 7.400 -0.687 1.572 1.00 23.89 91 ILE A CA 1
ATOM 690 C C . ILE A 1 91 ? 7.371 -1.405 0.228 1.00 24.57 91 ILE A C 1
ATOM 691 O O . ILE A 1 91 ? 6.905 -0.851 -0.767 1.00 23.90 91 ILE A O 1
ATOM 696 N N . ALA A 1 92 ? 7.870 -2.634 0.197 1.00 25.01 92 ALA A N 1
ATOM 697 C CA . ALA A 1 92 ? 7.879 -3.398 -1.039 1.00 26.20 92 ALA A CA 1
ATOM 698 C C . ALA A 1 92 ? 6.447 -3.730 -1.419 1.00 26.55 92 ALA A C 1
ATOM 699 O O . ALA A 1 92 ? 5.586 -3.900 -0.555 1.00 24.90 92 ALA A O 1
ATOM 701 N N . LYS A 1 93 ? 6.206 -3.817 -2.720 1.00 27.47 93 LYS A N 1
ATOM 702 C CA . LYS A 1 93 ? 4.890 -4.125 -3.253 1.00 30.29 93 LYS A CA 1
ATOM 703 C C . LYS A 1 93 ? 4.328 -5.419 -2.661 1.00 31.58 93 LYS A C 1
ATOM 704 O O . LYS A 1 93 ? 3.119 -5.542 -2.431 1.00 31.85 93 LYS A O 1
ATOM 710 N N . SER A 1 94 ? 5.214 -6.370 -2.390 1.00 31.71 94 SER A N 1
ATOM 711 C CA . SER A 1 94 ? 4.805 -7.661 -1.854 1.00 33.01 94 SER A CA 1
ATOM 712 C C . SER A 1 94 ? 5.093 -7.835 -0.368 1.00 32.19 94 SER A C 1
ATOM 713 O O . SER A 1 94 ? 5.220 -8.965 0.109 1.00 31.84 94 SER A O 1
ATOM 716 N N . GLN A 1 95 ? 5.193 -6.727 0.359 1.00 31.17 95 GLN A N 1
ATOM 717 C CA . GLN A 1 95 ? 5.481 -6.774 1.793 1.00 29.62 95 GLN A CA 1
ATOM 718 C C . GLN A 1 95 ? 4.217 -6.865 2.641 1.00 29.86 95 GLN A C 1
ATOM 719 O O . GLN A 1 95 ? 3.411 -5.936 2.697 1.00 28.97 95 GLN A O 1
ATOM 725 N N . LEU A 1 96 ? 4.045 -7.995 3.305 1.00 31.24 96 LEU A N 1
ATOM 726 C CA . LEU A 1 96 ? 2.884 -8.177 4.145 1.00 33.70 96 LEU A CA 1
ATOM 727 C C . LEU A 1 96 ? 3.192 -7.626 5.529 1.00 34.41 96 LEU A C 1
ATOM 728 O O . LEU A 1 96 ? 4.340 -7.650 5.975 1.00 34.31 96 LEU A O 1
ATOM 733 N N . PRO A 1 97 ? 2.175 -7.094 6.220 1.00 34.68 97 PRO A N 1
ATOM 734 C CA . PRO A 1 97 ? 2.396 -6.548 7.558 1.00 35.20 97 PRO A CA 1
ATOM 735 C C . PRO A 1 97 ? 2.634 -7.680 8.549 1.00 35.75 97 PRO A C 1
ATOM 736 O O . PRO A 1 97 ? 2.002 -8.733 8.461 1.00 36.43 97 PRO A O 1
ATOM 740 N N . LYS A 1 98 ? 3.546 -7.463 9.489 1.00 35.03 98 LYS A N 1
ATOM 741 C CA . LYS A 1 98 ? 3.874 -8.477 10.471 1.00 33.83 98 LYS A CA 1
ATOM 742 C C . LYS A 1 98 ? 3.986 -7.916 11.884 1.00 31.56 98 LYS A C 1
ATOM 743 O O . LYS A 1 98 ? 5.084 -7.617 12.356 1.00 32.32 98 LYS A O 1
ATOM 749 N N . ALA A 1 99 ? 2.848 -7.772 12.556 1.00 27.72 99 ALA A N 1
ATOM 750 C CA . ALA A 1 99 ? 2.843 -7.280 13.928 1.00 24.91 99 ALA A CA 1
ATOM 751 C C . ALA A 1 99 ? 3.504 -8.341 14.800 1.00 23.54 99 ALA A C 1
ATOM 752 O O . ALA A 1 99 ? 3.141 -9.515 14.745 1.00 22.59 99 ALA A O 1
ATOM 754 N N . ASP A 1 100 ? 4.472 -7.929 15.607 1.00 22.14 100 ASP A N 1
ATOM 755 C CA . ASP A 1 100 ? 5.169 -8.870 16.465 1.00 20.60 100 ASP A CA 1
ATOM 756 C C . ASP A 1 100 ? 4.272 -9.669 17.413 1.00 21.22 100 ASP A C 1
ATOM 757 O O . ASP A 1 100 ? 4.615 -10.791 17.788 1.00 21.68 100 ASP A O 1
ATOM 762 N N . VAL A 1 101 ? 3.128 -9.120 17.807 1.00 21.84 101 VAL A N 1
ATOM 763 C CA . VAL A 1 101 ? 2.260 -9.868 18.709 1.00 24.37 101 VAL A CA 1
ATOM 764 C C . VAL A 1 101 ? 1.808 -11.152 18.053 1.00 25.68 101 VAL A C 1
ATOM 765 O O . VAL A 1 101 ? 1.714 -12.194 18.701 1.00 27.03 101 VAL A O 1
ATOM 769 N N . ASP A 1 102 ? 1.553 -11.074 16.753 1.00 27.69 102 ASP A N 1
ATOM 770 C CA . ASP A 1 102 ? 1.101 -12.224 15.984 1.00 28.49 102 ASP A CA 1
ATOM 771 C C . ASP A 1 102 ? 2.232 -13.189 15.659 1.00 28.58 102 ASP A C 1
ATOM 772 O O . ASP A 1 102 ? 1.986 -14.375 15.449 1.00 31.23 102 ASP A O 1
ATOM 777 N N . GLU A 1 103 ? 3.463 -12.687 15.616 1.00 26.40 103 GLU A N 1
ATOM 778 C CA . GLU A 1 103 ? 4.608 -13.517 15.259 1.00 25.68 103 GLU A CA 1
ATOM 779 C C . GLU A 1 103 ? 5.386 -14.163 16.407 1.00 24.45 103 GLU A C 1
ATOM 780 O O . GLU A 1 103 ? 6.300 -14.952 16.161 1.00 23.50 103 GLU A O 1
ATOM 786 N N . TYR A 1 104 ? 5.046 -13.838 17.650 1.00 22.38 104 TYR A N 1
ATOM 787 C CA . TYR A 1 104 ? 5.781 -14.393 18.783 1.00 20.99 104 TYR A CA 1
ATOM 788 C C . TYR A 1 104 ? 4.924 -15.109 19.812 1.00 21.84 104 TYR A C 1
ATOM 789 O O . TYR A 1 104 ? 3.746 -14.794 19.989 1.00 23.45 104 TYR A O 1
ATOM 798 N N . TYR A 1 105 ? 5.518 -16.090 20.483 1.00 21.32 105 TYR A N 1
ATOM 799 C CA . TYR A 1 105 ? 4.807 -16.839 21.514 1.00 21.39 105 TYR A CA 1
ATOM 800 C C . TYR A 1 105 ? 5.675 -16.909 22.748 1.00 21.51 105 TYR A C 1
ATOM 801 O O . TYR A 1 105 ? 6.880 -16.664 22.675 1.00 21.33 105 TYR A O 1
ATOM 810 N N . TRP A 1 106 ? 5.075 -17.248 23.882 1.00 22.57 106 TRP A N 1
ATOM 811 C CA . TRP A 1 106 ? 5.831 -17.280 25.116 1.00 25.38 106 TRP A CA 1
ATOM 812 C C . TRP A 1 106 ? 7.200 -17.940 25.017 1.00 25.43 106 TRP A C 1
ATOM 813 O O . TRP A 1 106 ? 8.203 -17.342 25.408 1.00 27.07 106 TRP A O 1
ATOM 824 N N . SER A 1 107 ? 7.252 -19.161 24.494 1.00 24.28 107 SER A N 1
ATOM 825 C CA . SER A 1 107 ? 8.519 -19.875 24.366 1.00 23.52 107 SER A CA 1
ATOM 826 C C . SER A 1 107 ? 9.630 -19.045 23.733 1.00 23.11 107 SER A C 1
ATOM 827 O O . SER A 1 107 ? 10.805 -19.250 24.034 1.00 22.39 107 SER A O 1
ATOM 830 N N . ASP A 1 108 ? 9.265 -18.110 22.859 1.00 22.83 108 ASP A N 1
ATOM 831 C CA . ASP A 1 108 ? 10.257 -17.264 22.188 1.00 22.36 108 ASP A CA 1
ATOM 832 C C . ASP A 1 108 ? 10.686 -16.098 23.065 1.00 22.16 108 ASP A C 1
ATOM 833 O O . ASP A 1 108 ? 11.793 -15.582 22.936 1.00 22.92 108 ASP A O 1
ATOM 838 N N . LEU A 1 109 ? 9.791 -15.697 23.955 1.00 22.31 109 LEU A N 1
ATOM 839 C CA . LEU A 1 109 ? 9.996 -14.542 24.818 1.00 23.27 109 LEU A CA 1
ATOM 840 C C . LEU A 1 109 ? 10.627 -14.737 26.196 1.00 24.50 109 LEU A C 1
ATOM 841 O O . LEU A 1 109 ? 11.025 -13.762 26.823 1.00 24.18 109 LEU A O 1
ATOM 846 N N . LYS A 1 110 ? 10.705 -15.981 26.663 1.00 27.14 110 LYS A N 1
ATOM 847 C CA . LYS A 1 110 ? 11.272 -16.299 27.974 1.00 28.32 110 LYS A CA 1
ATOM 848 C C . LYS A 1 110 ? 12.482 -15.453 28.332 1.00 28.44 110 LYS A C 1
ATOM 849 O O . LYS A 1 110 ? 13.469 -15.430 27.599 1.00 29.70 110 LYS A O 1
ATOM 855 N N . GLY A 1 111 ? 12.399 -14.763 29.463 1.00 27.31 111 GLY A N 1
ATOM 856 C CA . GLY A 1 111 ? 13.512 -13.953 29.919 1.00 27.22 111 GLY A CA 1
ATOM 857 C C . GLY A 1 111 ? 13.811 -12.629 29.235 1.00 27.48 111 GLY A C 1
ATOM 858 O O . GLY A 1 111 ? 14.954 -12.168 29.277 1.00 29.58 111 GLY A O 1
ATOM 859 N N . LEU A 1 112 ? 12.821 -12.002 28.609 1.00 24.81 112 LEU A N 1
ATOM 860 C CA . LEU A 1 112 ? 13.064 -10.718 27.952 1.00 22.17 112 LEU A CA 1
ATOM 861 C C . LEU A 1 112 ? 12.734 -9.558 28.899 1.00 20.91 112 LEU A C 1
ATOM 862 O O . LEU A 1 112 ? 11.872 -9.688 29.777 1.00 20.02 112 LEU A O 1
ATOM 867 N N . THR A 1 113 ? 13.436 -8.439 28.732 1.00 18.82 113 THR A N 1
ATOM 868 C CA . THR A 1 113 ? 13.196 -7.255 29.561 1.00 18.16 113 THR A CA 1
ATOM 869 C C . THR A 1 113 ? 12.089 -6.449 28.920 1.00 16.24 113 THR A C 1
ATOM 870 O O . THR A 1 113 ? 12.096 -6.242 27.715 1.00 14.18 113 THR A O 1
ATOM 874 N N . VAL A 1 114 ? 11.151 -5.981 29.729 1.00 14.32 114 VAL A N 1
ATOM 875 C CA . VAL A 1 114 ? 10.035 -5.200 29.217 1.00 15.64 114 VAL A CA 1
ATOM 876 C C . VAL A 1 114 ? 10.310 -3.709 29.466 1.00 17.51 114 VAL A C 1
ATOM 877 O O . VAL A 1 114 ? 10.473 -3.279 30.605 1.00 18.40 114 VAL A O 1
ATOM 881 N N . LEU A 1 115 ? 10.384 -2.925 28.395 1.00 19.45 115 LEU A N 1
ATOM 882 C CA . LEU A 1 115 ? 10.647 -1.495 28.526 1.00 18.61 115 LEU A CA 1
ATOM 883 C C . LEU A 1 115 ? 9.407 -0.671 28.267 1.00 19.50 115 LEU A C 1
ATOM 884 O O . LEU A 1 115 ? 8.854 -0.672 27.169 1.00 18.82 115 LEU A O 1
ATOM 889 N N . GLY A 1 116 ? 8.975 0.040 29.294 1.00 22.18 116 GLY A N 1
ATOM 890 C CA . GLY A 1 116 ? 7.800 0.874 29.169 1.00 24.87 116 GLY A CA 1
ATOM 891 C C . GLY A 1 116 ? 8.231 2.281 28.844 1.00 28.23 116 GLY A C 1
ATOM 892 O O . GLY A 1 116 ? 9.398 2.512 28.526 1.00 28.34 116 GLY A O 1
ATOM 893 N N . LEU A 1 117 ? 7.298 3.222 28.957 1.00 31.73 117 LEU A N 1
ATOM 894 C CA . LEU A 1 117 ? 7.564 4.616 28.643 1.00 35.54 117 LEU A CA 1
ATOM 895 C C . LEU A 1 117 ? 6.762 5.544 29.550 1.00 39.66 117 LEU A C 1
ATOM 896 O O . LEU A 1 117 ? 5.529 5.545 29.496 1.00 40.12 117 LEU A O 1
ATOM 901 N N . ASP A 1 118 ? 7.442 6.339 30.374 1.00 43.66 118 ASP A N 1
ATOM 902 C CA . ASP A 1 118 ? 6.724 7.254 31.256 1.00 48.88 118 ASP A CA 1
ATOM 903 C C . ASP A 1 118 ? 6.101 8.383 30.443 1.00 51.91 118 ASP A C 1
ATOM 904 O O . ASP A 1 118 ? 6.269 8.446 29.222 1.00 52.53 118 ASP A O 1
ATOM 909 N N . ASP A 1 119 ? 5.382 9.272 31.119 1.00 55.29 119 ASP A N 1
ATOM 910 C CA . ASP A 1 119 ? 4.721 10.384 30.449 1.00 58.27 119 ASP A CA 1
ATOM 911 C C . ASP A 1 119 ? 5.717 11.278 29.712 1.00 58.77 119 ASP A C 1
ATOM 912 O O . ASP A 1 119 ? 5.415 11.798 28.634 1.00 59.46 119 ASP A O 1
ATOM 917 N N . GLU A 1 120 ? 6.906 11.445 30.283 1.00 57.98 120 GLU A N 1
ATOM 918 C CA . GLU A 1 120 ? 7.924 12.281 29.662 1.00 57.02 120 GLU A CA 1
ATOM 919 C C . GLU A 1 120 ? 8.740 11.568 28.592 1.00 54.28 120 GLU A C 1
ATOM 920 O O . GLU A 1 120 ? 9.856 11.981 28.276 1.00 53.87 120 GLU A O 1
ATOM 926 N N . GLU A 1 121 ? 8.178 10.495 28.042 1.00 50.74 121 GLU A N 1
ATOM 927 C CA . GLU A 1 121 ? 8.827 9.727 26.985 1.00 46.64 121 GLU A CA 1
ATOM 928 C C . GLU A 1 121 ? 10.206 9.140 27.309 1.00 43.66 121 GLU A C 1
ATOM 929 O O . GLU A 1 121 ? 11.037 8.951 26.419 1.00 42.24 121 GLU A O 1
ATOM 935 N N . GLN A 1 122 ? 10.441 8.851 28.584 1.00 41.11 122 GLN A N 1
ATOM 936 C CA . GLN A 1 122 ? 11.701 8.252 29.027 1.00 39.23 122 GLN A CA 1
ATOM 937 C C . GLN A 1 122 ? 11.480 6.748 29.174 1.00 36.66 122 GLN A C 1
ATOM 938 O O . GLN A 1 122 ? 10.442 6.322 29.685 1.00 3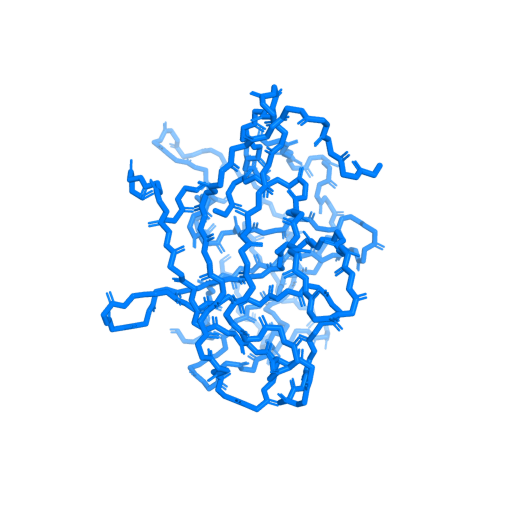5.61 122 GLN A O 1
ATOM 944 N N . GLU A 1 123 ? 12.438 5.941 28.734 1.00 32.93 123 GLU A N 1
ATOM 945 C CA . GLU A 1 123 ? 12.283 4.494 28.852 1.00 30.41 123 GLU A CA 1
ATOM 946 C C . GLU A 1 123 ? 12.485 3.977 30.280 1.00 29.47 123 GLU A C 1
ATOM 947 O O . GLU A 1 123 ? 13.490 4.266 30.939 1.00 26.57 123 GLU A O 1
ATOM 953 N N . VAL A 1 124 ? 11.516 3.196 30.746 1.00 27.47 124 VAL A N 1
ATOM 954 C CA . VAL A 1 124 ? 11.554 2.642 32.086 1.00 25.60 124 VAL A CA 1
ATOM 955 C C . VAL A 1 124 ? 11.579 1.112 32.073 1.00 24.30 124 VAL A C 1
ATOM 956 O O . VAL A 1 124 ? 10.834 0.476 31.335 1.00 24.50 124 VAL A O 1
ATOM 960 N N . ASN A 1 125 ? 12.445 0.525 32.896 1.00 21.93 125 ASN A N 1
ATOM 961 C CA . ASN A 1 125 ? 12.560 -0.925 32.969 1.00 19.04 125 ASN A CA 1
ATOM 962 C C . ASN A 1 125 ? 11.428 -1.471 33.828 1.00 18.18 125 ASN A C 1
ATOM 963 O O . ASN A 1 125 ? 11.544 -1.529 35.058 1.00 16.62 125 ASN A O 1
ATOM 968 N N . LEU A 1 126 ? 10.333 -1.874 33.189 1.00 16.18 126 LEU A N 1
ATOM 969 C CA . LEU A 1 126 ? 9.188 -2.395 33.932 1.00 16.23 126 LEU A CA 1
ATOM 970 C C . LEU A 1 126 ? 9.452 -3.748 34.580 1.00 17.77 126 LEU A C 1
ATOM 971 O O . LEU A 1 126 ? 8.817 -4.110 35.565 1.00 18.79 126 LEU A O 1
ATOM 976 N N . GLY A 1 127 ? 10.405 -4.493 34.043 1.00 18.25 127 GLY A N 1
ATOM 977 C CA . GLY A 1 127 ? 10.688 -5.793 34.610 1.00 18.10 127 GLY A CA 1
ATOM 978 C C . GLY A 1 127 ? 10.909 -6.826 33.528 1.00 18.04 127 GLY A C 1
ATOM 979 O O . GLY A 1 127 ? 11.271 -6.493 32.404 1.00 17.83 127 GLY A O 1
ATOM 980 N N . GLN A 1 128 ? 10.661 -8.082 33.864 1.00 18.38 128 GLN A N 1
ATOM 981 C CA . GLN A 1 128 ? 10.864 -9.178 32.931 1.00 20.06 128 GLN A CA 1
ATOM 982 C C . GLN A 1 128 ? 9.563 -9.926 32.622 1.00 20.42 128 GLN A C 1
ATOM 983 O O . GLN A 1 128 ? 8.684 -10.054 33.484 1.00 19.12 128 GLN A O 1
ATOM 989 N N . ILE A 1 129 ? 9.428 -10.408 31.390 1.00 19.18 129 ILE A N 1
ATOM 990 C CA . ILE A 1 129 ? 8.236 -11.168 31.040 1.00 20.90 129 ILE A CA 1
ATOM 991 C C . ILE A 1 129 ? 8.297 -12.489 31.804 1.00 22.45 129 ILE A C 1
ATOM 992 O O . ILE A 1 129 ? 9.268 -13.237 31.710 1.00 20.71 129 ILE A O 1
ATOM 997 N N . HIS A 1 130 ? 7.253 -12.760 32.575 1.00 26.26 130 HIS A N 1
ATOM 998 C CA . HIS A 1 130 ? 7.188 -13.966 33.378 1.00 29.73 130 HIS A CA 1
ATOM 999 C C . HIS A 1 130 ? 6.239 -14.989 32.794 1.00 32.48 130 HIS A C 1
ATOM 1000 O O . HIS A 1 130 ? 6.515 -16.184 32.828 1.00 34.74 130 HIS A O 1
ATOM 1007 N N . GLU A 1 131 ? 5.124 -14.517 32.252 1.00 34.55 131 GLU A N 1
ATOM 1008 C CA . GLU A 1 131 ? 4.126 -15.404 31.671 1.00 37.47 131 GLU A CA 1
ATOM 1009 C C . GLU A 1 131 ? 3.337 -14.689 30.574 1.00 37.05 131 GLU A C 1
ATOM 1010 O O . GLU A 1 131 ? 3.240 -13.464 30.560 1.00 37.84 131 GLU A O 1
ATOM 1016 N N . LEU A 1 132 ? 2.792 -15.471 29.650 1.00 36.85 132 LEU A N 1
ATOM 1017 C CA . LEU A 1 132 ? 1.985 -14.961 28.546 1.00 37.00 132 LEU A CA 1
ATOM 1018 C C . LEU A 1 132 ? 0.873 -15.983 28.337 1.00 37.89 132 LEU A C 1
ATOM 1019 O O . LEU A 1 132 ? 1.086 -17.029 27.723 1.00 37.17 132 LEU A O 1
ATOM 1024 N N . PHE A 1 133 ? -0.310 -15.676 28.859 1.00 39.53 133 PHE A N 1
ATOM 1025 C CA . PHE A 1 133 ? -1.443 -16.586 28.757 1.00 41.73 133 PHE A CA 1
ATOM 1026 C C . PHE A 1 133 ? -2.610 -16.061 27.940 1.00 42.43 133 PHE A C 1
ATOM 1027 O O . PHE A 1 133 ? -2.596 -14.931 27.461 1.00 42.40 133 PHE A O 1
ATOM 1035 N N . GLU A 1 134 ? -3.622 -16.912 27.796 1.00 45.26 134 GLU A N 1
ATOM 1036 C CA . GLU A 1 134 ? -4.837 -16.582 27.063 1.00 46.55 134 GLU A CA 1
ATOM 1037 C C . GLU A 1 134 ? -5.989 -16.572 28.069 1.00 46.83 134 GLU A C 1
ATOM 1038 O O . GLU A 1 134 ? -6.121 -17.499 28.874 1.00 46.53 134 GLU A O 1
ATOM 1044 N N . THR A 1 135 ? -6.806 -15.519 28.036 1.00 46.50 135 THR A N 1
ATOM 1045 C CA . THR A 1 135 ? -7.942 -15.388 28.951 1.00 45.46 135 THR A CA 1
ATOM 1046 C C . THR A 1 135 ? -9.200 -15.948 28.302 1.00 46.24 135 THR A C 1
ATOM 1047 O O . THR A 1 135 ? -10.172 -16.290 28.981 1.00 45.96 135 THR A O 1
ATOM 1051 N N . GLY A 1 136 ? -9.164 -16.037 26.978 1.00 46.86 136 GLY A N 1
ATOM 1052 C CA . GLY A 1 136 ? -10.296 -16.535 26.224 1.00 47.31 136 GLY A CA 1
ATOM 1053 C C . GLY A 1 136 ? -10.650 -15.475 25.207 1.00 47.99 136 GLY A C 1
ATOM 1054 O O . GLY A 1 136 ? -10.853 -15.770 24.027 1.00 48.49 136 GLY A O 1
ATOM 1055 N N . ALA A 1 137 ? -10.703 -14.228 25.671 1.00 47.31 137 ALA A N 1
ATOM 1056 C CA . ALA A 1 137 ? -11.027 -13.096 24.811 1.00 45.69 137 ALA A CA 1
ATOM 1057 C C . ALA A 1 137 ? -9.749 -12.412 24.327 1.00 44.88 137 ALA A C 1
ATOM 1058 O O . ALA A 1 137 ? -9.705 -11.854 23.225 1.00 46.12 137 ALA A O 1
ATOM 1060 N N . ASN A 1 138 ? -8.710 -12.457 25.154 1.00 42.08 138 ASN A N 1
ATOM 1061 C CA . ASN A 1 138 ? -7.441 -11.835 24.809 1.00 40.16 138 ASN A CA 1
ATOM 1062 C C . ASN A 1 138 ? -6.266 -12.554 25.442 1.00 36.36 138 ASN A C 1
ATOM 1063 O O . ASN A 1 138 ? -6.436 -13.490 26.214 1.00 36.00 138 ASN A O 1
ATOM 1068 N N . ASP A 1 139 ? -5.068 -12.099 25.101 1.00 32.38 139 ASP A N 1
ATOM 1069 C CA . ASP A 1 139 ? -3.854 -12.659 25.656 1.00 28.57 139 ASP A CA 1
ATOM 1070 C C . ASP A 1 139 ? -3.298 -11.602 26.592 1.00 26.20 139 ASP A C 1
ATOM 1071 O O . ASP A 1 139 ? -3.381 -10.404 26.318 1.00 23.47 139 ASP A O 1
ATOM 1076 N N . VAL A 1 140 ? -2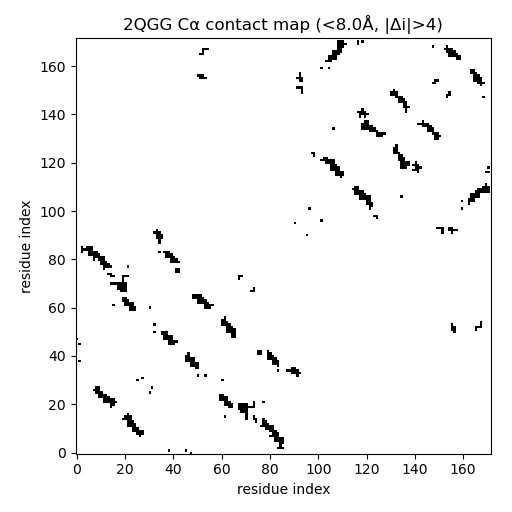.744 -12.048 27.707 1.00 24.82 140 VAL A N 1
ATOM 1077 C CA . VAL A 1 140 ? -2.185 -11.139 28.685 1.00 24.12 140 VAL A CA 1
ATOM 1078 C C . VAL A 1 140 ? -0.740 -11.492 28.998 1.00 23.03 140 VAL A C 1
ATOM 1079 O O . VAL A 1 140 ? -0.388 -12.663 29.176 1.00 22.75 140 VAL A O 1
ATOM 1091 N N . VAL A 1 142 ? 2.385 -11.217 31.573 1.00 20.51 142 VAL A N 1
ATOM 1092 C CA . VAL A 1 142 ? 2.648 -10.953 32.977 1.00 19.61 142 VAL A CA 1
ATOM 1093 C C . VAL A 1 142 ? 4.089 -10.483 33.095 1.00 20.12 142 VAL A C 1
ATOM 1094 O O . VAL A 1 142 ? 5.000 -11.104 32.551 1.00 19.02 142 VAL A O 1
ATOM 1098 N N . VAL A 1 143 ? 4.292 -9.375 33.792 1.00 19.81 143 VAL A N 1
ATOM 1099 C CA . VAL A 1 143 ? 5.631 -8.853 33.976 1.00 21.35 143 VAL A CA 1
ATOM 1100 C C . VAL A 1 143 ? 5.964 -8.815 35.459 1.00 23.97 143 VAL A C 1
ATOM 1101 O O . VAL A 1 143 ? 5.180 -8.323 36.276 1.00 23.23 143 VAL A O 1
ATOM 1105 N N . ARG A 1 144 ? 7.121 -9.356 35.817 1.00 26.53 144 ARG A N 1
ATOM 1106 C CA . ARG A 1 144 ? 7.529 -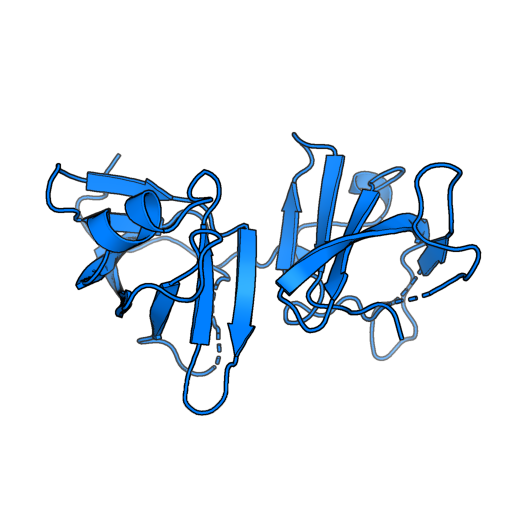9.339 37.211 1.00 28.10 144 ARG A CA 1
ATOM 1107 C C . ARG A 1 144 ? 8.761 -8.499 37.382 1.00 26.59 144 ARG A C 1
ATOM 1108 O O . ARG A 1 144 ? 9.576 -8.389 36.469 1.00 25.70 144 ARG A O 1
ATOM 1116 N N . ALA A 1 145 ? 8.868 -7.895 38.559 1.00 26.74 145 ALA A N 1
ATOM 1117 C CA . ALA A 1 145 ? 9.988 -7.043 38.893 1.00 27.16 145 ALA A CA 1
ATOM 1118 C C . ALA A 1 145 ? 11.272 -7.849 38.935 1.00 28.15 145 ALA A C 1
ATOM 1119 O O . ALA A 1 145 ? 11.255 -9.076 39.042 1.00 25.45 145 ALA A O 1
ATOM 1121 N N . THR A 1 146 ? 12.384 -7.132 38.836 1.00 30.53 146 THR A N 1
ATOM 1122 C CA . THR A 1 146 ? 13.710 -7.727 38.858 1.00 33.46 146 THR A CA 1
ATOM 1123 C C . THR A 1 146 ? 14.609 -6.739 39.601 1.00 34.82 146 THR A C 1
ATOM 1124 O O . THR A 1 146 ? 14.168 -5.641 39.946 1.00 34.43 146 THR A O 1
ATOM 1128 N N . PRO A 1 147 ? 15.868 -7.119 39.879 1.00 35.99 147 PRO A N 1
ATOM 1129 C CA . PRO A 1 147 ? 16.754 -6.188 40.583 1.00 35.44 147 PRO A CA 1
ATOM 1130 C C . PRO A 1 147 ? 16.990 -4.933 39.735 1.00 36.89 147 PRO A C 1
ATOM 1131 O O . PRO A 1 147 ? 17.307 -3.864 40.259 1.00 37.25 147 PRO A O 1
ATOM 1135 N N . ASP A 1 148 ? 16.831 -5.078 38.420 1.00 37.25 148 ASP A N 1
ATOM 1136 C CA . ASP A 1 148 ? 17.021 -3.983 37.470 1.00 37.55 148 ASP A CA 1
ATOM 1137 C C . ASP A 1 148 ? 15.768 -3.116 37.396 1.00 36.81 148 ASP A C 1
ATOM 1138 O O . ASP A 1 148 ? 15.842 -1.904 37.219 1.00 36.07 148 ASP A O 1
ATOM 1143 N N . SER A 1 149 ? 14.618 -3.763 37.529 1.00 36.40 149 SER A N 1
ATOM 1144 C CA . SER A 1 149 ? 13.316 -3.113 37.464 1.00 36.30 149 SER A CA 1
ATOM 1145 C C . SER A 1 149 ? 13.188 -1.787 38.220 1.00 36.31 149 SER A C 1
ATOM 1146 O O . SER A 1 149 ? 13.942 -1.507 39.146 1.00 37.33 149 SER A O 1
ATOM 1149 N N . ILE A 1 150 ? 12.211 -0.978 37.820 1.00 37.11 150 ILE A N 1
ATOM 1150 C CA . ILE A 1 150 ? 11.970 0.316 38.450 1.00 37.08 150 ILE A CA 1
ATOM 1151 C C . ILE A 1 150 ? 11.312 0.168 39.818 1.00 37.46 150 ILE A C 1
ATOM 1152 O O . ILE A 1 150 ? 11.516 1.004 40.695 1.00 38.38 150 ILE A O 1
ATOM 1157 N N . ASP A 1 151 ? 10.511 -0.883 39.997 1.00 36.78 151 ASP A N 1
ATOM 1158 C CA . ASP A 1 151 ? 9.850 -1.122 41.282 1.00 34.79 151 ASP A CA 1
ATOM 1159 C C . ASP A 1 151 ? 9.652 -2.612 41.592 1.00 33.46 151 ASP A C 1
ATOM 1160 O O . ASP A 1 151 ? 10.330 -3.462 41.021 1.00 32.40 151 ASP A O 1
ATOM 1165 N N . SER A 1 152 ? 8.722 -2.929 42.490 1.00 32.25 152 SER A N 1
ATOM 1166 C CA . SER A 1 152 ? 8.505 -4.321 42.880 1.00 31.66 152 SER A CA 1
ATOM 1167 C C . SER A 1 152 ? 7.143 -4.906 42.522 1.00 29.90 152 SER A C 1
ATOM 1168 O O . SER A 1 152 ? 6.801 -6.014 42.951 1.00 29.68 152 SER A O 1
ATOM 1171 N N . GLU A 1 153 ? 6.379 -4.174 41.723 1.00 28.64 153 GLU A N 1
ATOM 1172 C CA . GLU A 1 153 ? 5.050 -4.612 41.310 1.00 27.02 153 GLU A CA 1
ATOM 1173 C C . GLU A 1 153 ? 5.045 -5.656 40.191 1.00 25.16 153 GLU A C 1
ATOM 1174 O O . GLU A 1 153 ? 6.005 -5.802 39.436 1.00 21.38 153 GLU A O 1
ATOM 1180 N N . GLU A 1 154 ? 3.948 -6.395 40.110 1.00 24.63 154 GLU A N 1
ATOM 1181 C CA . GLU A 1 154 ? 3.763 -7.374 39.058 1.00 25.13 154 GLU A CA 1
ATOM 1182 C C . GLU A 1 154 ? 2.701 -6.708 38.191 1.00 26.56 154 GLU A C 1
ATOM 1183 O O . GLU A 1 154 ? 1.658 -6.288 38.702 1.00 26.81 154 GLU A O 1
ATOM 1189 N N . ARG A 1 155 ? 2.965 -6.594 36.893 1.00 26.01 155 ARG A N 1
ATOM 1190 C CA . ARG A 1 155 ? 2.016 -5.945 36.005 1.00 26.96 155 ARG A CA 1
ATOM 1191 C C . ARG A 1 155 ? 1.397 -6.841 34.951 1.00 28.60 155 ARG A C 1
ATOM 1192 O O . ARG A 1 155 ? 2.064 -7.681 34.351 1.00 30.11 155 ARG A O 1
ATOM 1208 N N . ILE A 1 157 ? -0.079 -6.740 31.435 1.00 24.84 157 ILE A N 1
ATOM 120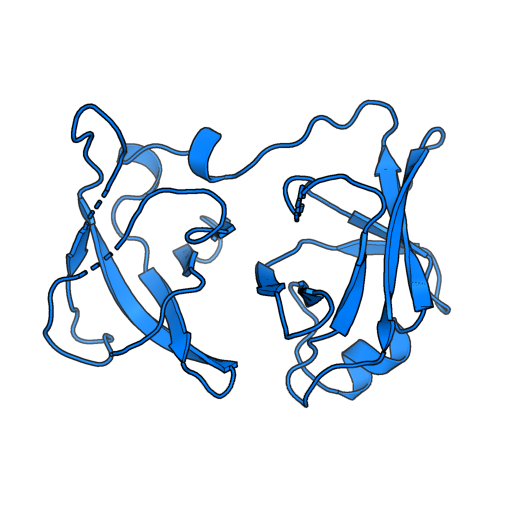9 C CA . ILE A 1 157 ? -0.053 -5.876 30.261 1.00 21.71 157 ILE A CA 1
ATOM 1210 C C . ILE A 1 157 ? -0.715 -6.608 29.109 1.00 22.86 157 ILE A C 1
ATOM 1211 O O . ILE A 1 157 ? -0.332 -7.729 28.781 1.00 24.92 157 ILE A O 1
ATOM 1216 N N . PRO A 1 158 ? -1.721 -5.986 28.471 1.00 22.43 158 PRO A N 1
ATOM 1217 C CA . PRO A 1 158 ? -2.406 -6.643 27.357 1.00 20.96 158 PRO A CA 1
ATOM 1218 C C . PRO A 1 158 ? -1.520 -6.961 26.160 1.00 21.41 158 PRO A C 1
ATOM 1219 O O . PRO A 1 158 ? -0.768 -6.116 25.694 1.00 21.06 158 PRO A O 1
ATOM 1223 N N . TRP A 1 159 ? -1.609 -8.190 25.664 1.00 22.06 159 TRP A N 1
ATOM 1224 C CA . TRP A 1 159 ? -0.816 -8.585 24.509 1.00 22.97 159 TRP A CA 1
ATOM 1225 C C . TRP A 1 159 ? -1.563 -8.165 23.231 1.00 24.75 159 TRP A C 1
ATOM 1226 O O . TRP A 1 159 ? -2.076 -8.997 22.484 1.00 26.02 159 TRP A O 1
ATOM 1237 N N . HIS A 1 160 ? -1.624 -6.854 23.009 1.00 25.16 160 HIS A N 1
ATOM 1238 C CA . HIS A 1 160 ? -2.299 -6.250 21.861 1.00 26.27 160 HIS A CA 1
ATOM 1239 C C . HIS A 1 160 ? -1.244 -5.427 21.113 1.00 25.83 160 HIS A C 1
ATOM 1240 O O . HIS A 1 160 ? -0.393 -4.798 21.740 1.00 26.25 160 HIS A O 1
ATOM 1247 N N . LYS A 1 161 ? -1.309 -5.413 19.784 1.00 24.54 161 LYS A N 1
ATOM 1248 C CA . LYS A 1 161 ? -0.311 -4.706 18.991 1.00 23.37 161 LYS A CA 1
ATOM 1249 C C . LYS A 1 161 ? -0.151 -3.218 19.252 1.00 23.92 161 LYS A C 1
ATOM 1250 O O . LYS A 1 161 ? 0.871 -2.644 18.891 1.00 24.69 161 LYS A O 1
ATOM 1256 N N . ASP A 1 162 ? -1.138 -2.575 19.863 1.00 24.46 162 ASP A N 1
ATOM 1257 C CA . ASP A 1 162 ? -0.998 -1.149 20.138 1.00 25.30 162 ASP A CA 1
ATOM 1258 C C . ASP A 1 162 ? -0.197 -0.897 21.415 1.00 24.47 162 ASP A C 1
ATOM 1259 O O . ASP A 1 162 ? 0.276 0.213 21.631 1.00 24.88 162 ASP A O 1
ATOM 1264 N N . VAL A 1 163 ? -0.030 -1.929 22.243 1.00 22.75 163 VAL A N 1
ATOM 1265 C CA . VAL A 1 163 ? 0.726 -1.811 23.494 1.00 21.84 163 VAL A CA 1
ATOM 1266 C C . VAL A 1 163 ? 2.115 -2.418 23.371 1.00 22.62 163 VAL A C 1
ATOM 1267 O O . VAL A 1 163 ? 3.117 -1.753 23.630 1.00 22.34 163 VAL A O 1
ATOM 1271 N N . VAL A 1 164 ? 2.173 -3.695 23.005 1.00 23.00 164 VAL A N 1
ATOM 1272 C CA . VAL A 1 164 ? 3.455 -4.363 22.815 1.00 21.24 164 VAL A CA 1
ATOM 1273 C C . VAL A 1 164 ? 3.676 -4.187 21.331 1.00 20.33 164 VAL A C 1
ATOM 1274 O O . VAL A 1 164 ? 3.087 -4.885 20.509 1.00 21.06 164 VAL A O 1
ATOM 1278 N N . GLN A 1 165 ? 4.532 -3.212 21.022 1.00 20.85 165 GLN A N 1
ATOM 1279 C CA . GLN A 1 165 ? 4.856 -2.784 19.663 1.00 20.18 165 GLN A CA 1
ATOM 1280 C C . GLN A 1 165 ? 6.067 -3.395 18.970 1.00 20.27 165 GLN A C 1
ATOM 1281 O O . GLN A 1 165 ? 6.100 -3.466 17.743 1.00 19.60 165 GLN A O 1
ATOM 1287 N N . ARG A 1 166 ? 7.068 -3.820 19.732 1.00 21.29 166 ARG A N 1
ATOM 1288 C CA . ARG A 1 166 ? 8.266 -4.397 19.126 1.00 20.75 166 ARG A CA 1
ATOM 1289 C C . ARG A 1 166 ? 8.959 -5.430 19.990 1.00 20.46 166 ARG A C 1
ATOM 1290 O O . ARG A 1 166 ? 9.246 -5.192 21.160 1.00 21.44 166 ARG A O 1
ATOM 1298 N N . VAL A 1 167 ? 9.220 -6.589 19.409 1.00 21.22 167 VAL A N 1
ATOM 1299 C CA . VAL A 1 167 ? 9.927 -7.630 20.126 1.00 22.38 167 VAL A CA 1
ATOM 1300 C C . VAL A 1 167 ? 11.284 -7.685 19.447 1.00 24.90 167 VAL A C 1
ATOM 1301 O O . VAL A 1 167 ? 11.372 -7.912 18.242 1.00 24.49 167 VAL A O 1
ATOM 1305 N N . ASP A 1 168 ? 12.341 -7.448 20.213 1.00 28.17 168 ASP A N 1
ATOM 1306 C CA . ASP A 1 168 ? 13.691 -7.451 19.658 1.00 30.23 168 ASP A CA 1
ATOM 1307 C C . ASP A 1 168 ? 14.577 -8.471 20.378 1.00 31.45 168 ASP A C 1
ATOM 1308 O O . ASP A 1 168 ? 15.308 -8.143 21.316 1.00 31.51 168 ASP A O 1
ATOM 1313 N N . LEU A 1 169 ? 14.496 -9.714 19.922 1.00 33.11 169 LEU A N 1
ATOM 1314 C CA . LEU A 1 169 ? 15.261 -10.807 20.503 1.00 35.55 169 LEU A CA 1
ATOM 1315 C C . LEU A 1 169 ? 16.761 -10.541 20.539 1.00 36.70 169 LEU A C 1
ATOM 1316 O O . LEU A 1 169 ? 17.459 -11.009 21.438 1.00 38.24 169 LEU A O 1
ATOM 1321 N N . GLU A 1 170 ? 17.247 -9.783 19.564 1.00 36.51 170 GLU A N 1
ATOM 1322 C CA . GLU A 1 170 ? 18.659 -9.449 19.478 1.00 36.89 170 GLU A CA 1
ATOM 1323 C C . GLU A 1 170 ? 19.097 -8.679 20.715 1.00 35.91 170 GLU A C 1
ATOM 1324 O O . GLU A 1 170 ? 20.146 -8.950 21.293 1.00 37.92 170 GLU A O 1
ATOM 1330 N N . ALA A 1 171 ? 18.284 -7.713 21.117 1.00 32.92 171 ALA A N 1
ATOM 1331 C CA . ALA A 1 171 ? 18.590 -6.902 22.280 1.00 29.63 171 ALA A CA 1
ATOM 1332 C C . ALA A 1 171 ? 17.979 -7.493 23.547 1.00 28.04 171 ALA A C 1
ATOM 1333 O O . ALA A 1 171 ? 18.237 -7.003 24.638 1.00 25.67 171 ALA A O 1
ATOM 1335 N N . GLY A 1 172 ? 17.171 -8.540 23.396 1.00 26.16 172 GLY A N 1
ATOM 1336 C CA . GLY A 1 172 ? 16.537 -9.154 24.548 1.00 23.96 172 GLY A CA 1
ATOM 1337 C C . GLY A 1 172 ? 15.548 -8.215 25.225 1.00 23.77 172 GLY A C 1
ATOM 1338 O O . GLY A 1 172 ? 15.396 -8.228 26.448 1.00 22.45 172 GLY A O 1
ATOM 1339 N N . ARG A 1 173 ? 14.862 -7.405 24.425 1.00 23.53 173 ARG A N 1
ATOM 1340 C CA . ARG A 1 173 ? 13.900 -6.453 24.955 1.00 23.77 173 ARG A CA 1
ATOM 1341 C C . ARG A 1 173 ? 12.569 -6.463 24.221 1.00 23.21 173 ARG A C 1
ATOM 1342 O O . ARG A 1 173 ? 12.478 -6.881 23.067 1.00 23.35 173 ARG A O 1
ATOM 1350 N N . ILE A 1 174 ? 11.544 -5.980 24.913 1.00 21.98 174 ILE A N 1
ATOM 1351 C CA . ILE A 1 174 ? 10.200 -5.853 24.372 1.00 20.55 174 ILE A CA 1
ATOM 1352 C C . ILE A 1 174 ? 9.803 -4.416 24.676 1.00 20.11 174 ILE A C 1
ATOM 1353 O O . ILE A 1 174 ? 9.803 -4.001 25.829 1.00 20.96 174 ILE A O 1
ATOM 1358 N N . TYR A 1 175 ? 9.480 -3.656 23.644 1.00 18.17 175 TYR A N 1
ATOM 1359 C CA . TYR A 1 175 ? 9.086 -2.266 23.827 1.00 16.79 175 TYR A CA 1
ATOM 1360 C C . TYR A 1 175 ? 7.564 -2.170 23.897 1.00 15.83 175 TYR A C 1
ATOM 1361 O O . TYR A 1 175 ? 6.866 -2.614 22.985 1.00 13.37 175 TYR A O 1
ATOM 1370 N N . VAL A 1 176 ? 7.054 -1.610 24.989 1.00 14.38 176 VAL A N 1
ATOM 1371 C CA . VAL A 1 176 ? 5.614 -1.461 25.161 1.00 16.02 176 VAL A CA 1
ATOM 1372 C C . VAL A 1 176 ? 5.223 -0.034 25.519 1.00 17.52 176 VAL A C 1
ATOM 1373 O O . VAL A 1 176 ? 5.893 0.634 26.312 1.00 19.43 176 VAL A O 1
ATOM 1377 N N . ASN A 1 177 ? 4.141 0.433 24.914 1.00 19.73 177 ASN A N 1
ATOM 1378 C CA . ASN A 1 177 ? 3.627 1.773 25.165 1.00 21.44 177 ASN A CA 1
ATOM 1379 C C . ASN A 1 177 ? 2.809 1.611 2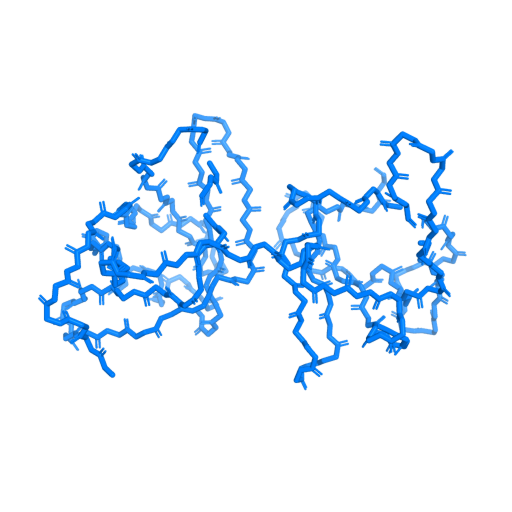6.432 1.00 21.93 177 ASN A C 1
ATOM 1380 O O . ASN A 1 177 ? 1.585 1.564 26.401 1.00 22.83 177 ASN A O 1
ATOM 1385 N N . TRP A 1 178 ? 3.510 1.493 27.551 1.00 23.61 178 TRP A N 1
ATOM 1386 C CA . TRP A 1 178 ? 2.871 1.299 28.839 1.00 25.95 178 TRP A CA 1
ATOM 1387 C C . TRP A 1 178 ? 3.684 2.055 29.892 1.00 28.79 178 TRP A C 1
ATOM 1388 O O . TRP A 1 178 ? 4.914 1.988 29.898 1.00 26.72 178 TRP A O 1
ATOM 1399 N N . GLY A 1 179 ? 2.989 2.783 30.764 1.00 33.27 179 GLY A N 1
ATOM 1400 C CA . GLY A 1 179 ? 3.649 3.573 31.794 1.00 38.34 179 GLY A CA 1
ATOM 1401 C C . GLY A 1 179 ? 3.804 2.941 33.165 1.00 41.94 179 GLY A C 1
ATOM 1402 O O . GLY A 1 179 ? 3.422 1.796 33.387 1.00 41.84 179 GLY A O 1
ATOM 1403 N N . VAL A 1 180 ? 4.365 3.713 34.091 1.00 45.94 180 VAL A N 1
ATOM 1404 C CA . VAL A 1 180 ? 4.610 3.254 35.456 1.00 49.46 180 VAL A CA 1
ATOM 1405 C C . VAL A 1 180 ? 3.358 3.133 36.319 1.00 51.16 180 VAL A C 1
ATOM 1406 O O . VAL A 1 180 ? 3.085 2.068 36.877 1.00 50.69 180 VAL A O 1
ATOM 1410 N N . ASP A 1 181 ? 2.614 4.230 36.445 1.00 53.10 181 ASP A N 1
ATOM 1411 C CA . ASP A 1 181 ? 1.389 4.243 37.246 1.00 55.61 181 ASP A CA 1
ATOM 1412 C C . ASP A 1 181 ? 0.209 3.660 36.485 1.00 55.43 181 ASP A C 1
ATOM 1413 O O . ASP A 1 181 ? -0.357 4.406 35.658 1.00 55.06 181 ASP A O 1
#

Radius of gyration: 16.56 Å; Cα contacts (8 Å, |Δi|>4): 394; chains: 1; bounding box: 32×37×50 Å

B-factor: mean 29.14, std 11.11, range [6.46, 68.63]

CATH classification: 2.40.30.60 (+1 more: 2.30.30.240)

Organism: Acinetobacter baylyi (strain ATCC 33305 / BD413 / ADP1) (NCBI:txid62977)

Foldseek 3Di:
DDAPAKDFFWWWAAADDFFQKTFIGGPDPPVLLQFPWKWWQFPVGIDIWRWQAKDADVPGIITDIPPGTGRVSNVRRHGIIIIDHPPTDGHFVLVVDDPVLQPFAFEWEAAPVRDTFGQAGDDDWAQPPVFIWWGAHDPRHPDGDIDTTSDCNFFPDDDVVVRYTYGHDHDD

Sequence (172 aa):
NVPEDRIQIGQLRSAYGLNGWLWVYSNTEPSNFDYLPWYIETKAGWQTVDVKRWKPHGKGLVVSLKGVSDRTGAESLVASNIWIAKSQLPKADVDEYYWSDLKGLTVLGLDDEEQEVNLGQIHELFETGANDVVVRATPDSIDSEERIPWHKDVVQRVDLEAGRIYVNWGVD

Secondary structure (DSSP, 8-state):
---SSEEEEEEEEEEETTTTEEEEEE-S------SSSEEEEETTEEEEE-EEEEEEETTEEEEEETT--SHHHHHTTTT-EEEEETT-----HHHH--HHHHTTPEEEEE-TTS-EEEEEEE----B-SS-B--EE--SSSSSS-------TTTEEEEETTTTEEEES----

Solvent-accessible surface area: 9514 Å² total

InterPro domains:
  IPR002676 RimM, N-terminal [PF01782] (13-95)
  IPR009000 Translation protein, beta-barrel domain superfamily [SSF50447] (10-98)
  IPR011033 PRC-barrel-like superfamily [SSF50346] (104-179)
  IPR011961 Ribosome maturation factor RimM [MF_00014] (11-182)
  IPR011961 Ribosome maturation factor RimM [PTHR33692] (8-178)
  IPR011961 Ribosome maturation factor RimM [TIGR02273] (12-179)
  IPR036976 RimM, N-terminal domain superfamily [G3DSA:2.40.30.60] (1-98)
  IPR056792 Ribosome maturation factor RimM, PRC barrel domain [PF24986] (106-178)